Protein AF-A0A969H479-F1 (afdb_monomer_lite)

Sequence (93 aa):
MEDKLKELIGQSNVWLYVESSKGWVKNAEILEVTDKTVTFRYEHESESEKRTWEKTTRIKNISEIEVKLLSIPKEDTQVTALKGRLSNLLGQE

Secondary structure (DSSP, 8-state):
-HHHHHHTBT--SEEEEEGGGTEEEEEEEEEEE-SSEEEEEEEEE-SS-EEEEEEEEEGGGEEEEEE------S--HHHHHHHHHHHHHHT--

Foldseek 3Di:
DLVVLVVQAQPWQKWWQFQVVNGIQGRWHFHDGDPFKTWIWGWDDDPVDIDIDIDIDTPVRTPDMDHDPDDDDPDPVVVVVVVVVVVVVVVPD

Radius of gyration: 19.79 Å; chains: 1; bounding box: 37×21×63 Å

pLDDT: mean 89.77, std 10.17, range [47.78, 98.06]

Structure (mmCIF, N/CA/C/O backbone):
data_AF-A0A969H479-F1
#
_entry.id   AF-A0A969H479-F1
#
loop_
_atom_site.group_PDB
_atom_site.id
_atom_site.type_symbol
_atom_site.label_atom_id
_atom_site.label_alt_id
_atom_site.label_comp_id
_atom_site.label_asym_id
_atom_site.label_entity_id
_atom_site.label_seq_id
_atom_site.pdbx_PDB_ins_code
_atom_site.Cartn_x
_atom_site.Cartn_y
_atom_site.Cartn_z
_atom_site.occupancy
_atom_site.B_iso_or_equiv
_atom_site.auth_seq_id
_atom_site.auth_comp_id
_atom_site.auth_asym_id
_atom_site.auth_atom_id
_atom_site.pdbx_PDB_model_num
ATOM 1 N N . MET A 1 1 ? -12.400 5.985 4.046 1.00 90.50 1 MET A N 1
ATOM 2 C CA . MET A 1 1 ? -11.012 5.575 3.729 1.00 90.50 1 MET A CA 1
ATOM 3 C C . MET A 1 1 ? -10.833 4.084 3.955 1.00 90.50 1 MET A C 1
ATOM 5 O O . MET A 1 1 ? -10.387 3.411 3.042 1.00 90.50 1 MET A O 1
ATOM 9 N N . GLU A 1 2 ? -11.223 3.577 5.128 1.00 94.25 2 GLU A N 1
ATOM 10 C CA . GLU A 1 2 ? -11.201 2.148 5.471 1.00 94.25 2 GLU A CA 1
ATOM 11 C C . GLU A 1 2 ? -11.849 1.246 4.411 1.00 94.25 2 GLU A C 1
ATOM 13 O O . GLU A 1 2 ? -11.178 0.350 3.916 1.00 94.25 2 GLU A O 1
ATOM 18 N N . ASP A 1 3 ? -13.091 1.522 3.993 1.00 95.88 3 ASP A N 1
ATOM 19 C CA . ASP A 1 3 ? -13.790 0.679 3.004 1.00 95.88 3 ASP A CA 1
ATOM 20 C C . ASP A 1 3 ? -13.031 0.581 1.676 1.00 95.88 3 ASP A C 1
ATOM 22 O O . ASP A 1 3 ? -12.808 -0.510 1.161 1.00 95.88 3 ASP A O 1
ATOM 26 N N . LYS A 1 4 ? -12.517 1.715 1.181 1.00 94.25 4 LYS A N 1
ATOM 27 C CA . LYS A 1 4 ? -11.673 1.742 -0.023 1.00 94.25 4 LYS A CA 1
ATOM 28 C C . LYS A 1 4 ? -10.403 0.909 0.147 1.00 94.25 4 LYS A C 1
ATOM 30 O O . LYS A 1 4 ? -9.984 0.246 -0.785 1.00 94.25 4 LYS A O 1
ATOM 35 N N . LEU A 1 5 ? -9.766 0.951 1.318 1.00 95.81 5 LEU A N 1
ATOM 36 C CA . LEU A 1 5 ? -8.581 0.132 1.588 1.00 95.81 5 LEU A CA 1
ATOM 37 C C . LEU A 1 5 ? -8.930 -1.359 1.641 1.00 95.81 5 LEU A C 1
ATOM 39 O O . LEU A 1 5 ? -8.156 -2.170 1.141 1.00 95.81 5 LEU A O 1
ATOM 43 N N . LYS A 1 6 ? -10.085 -1.719 2.214 1.00 96.75 6 LYS A N 1
ATOM 44 C CA . LYS A 1 6 ? -10.573 -3.106 2.265 1.00 96.75 6 LYS A CA 1
ATOM 45 C C . LYS A 1 6 ? -10.806 -3.680 0.869 1.00 96.75 6 LYS A C 1
ATOM 47 O O . LYS A 1 6 ? -10.423 -4.816 0.617 1.00 96.75 6 LYS A O 1
ATOM 52 N N . GLU A 1 7 ? -11.362 -2.888 -0.046 1.00 96.75 7 GLU A N 1
ATOM 53 C CA . GLU A 1 7 ? -11.528 -3.273 -1.458 1.00 96.75 7 GLU A CA 1
ATOM 54 C C . GLU A 1 7 ? -10.191 -3.518 -2.179 1.00 96.75 7 GLU A C 1
ATOM 56 O O . GLU A 1 7 ? -10.147 -4.231 -3.180 1.00 96.75 7 GLU A O 1
ATOM 61 N N . LEU A 1 8 ? -9.096 -2.951 -1.667 1.00 95.81 8 LEU A N 1
ATOM 62 C CA . LEU A 1 8 ? -7.760 -3.059 -2.248 1.00 95.81 8 LEU A CA 1
ATOM 63 C C . LEU A 1 8 ? -6.909 -4.179 -1.631 1.00 95.81 8 LEU A C 1
ATOM 65 O O . LEU A 1 8 ? -5.753 -4.327 -2.023 1.00 95.81 8 LEU A O 1
ATOM 69 N N . ILE A 1 9 ? -7.435 -4.977 -0.694 1.00 97.00 9 ILE A N 1
ATOM 70 C CA . ILE A 1 9 ? -6.699 -6.116 -0.119 1.00 97.00 9 ILE A CA 1
ATOM 71 C C . ILE A 1 9 ? -6.283 -7.085 -1.238 1.00 97.00 9 ILE A C 1
ATOM 73 O O . ILE A 1 9 ? -7.096 -7.490 -2.068 1.00 97.00 9 ILE A O 1
ATOM 77 N N . GLY A 1 10 ? -4.998 -7.442 -1.267 1.00 93.31 10 GLY A N 1
ATOM 78 C CA . GLY A 1 10 ? -4.393 -8.289 -2.298 1.00 93.31 10 GLY A CA 1
ATOM 79 C C . GLY A 1 10 ? -4.111 -7.581 -3.629 1.00 93.31 10 GLY A C 1
ATOM 80 O O . GLY A 1 10 ? -3.508 -8.182 -4.518 1.00 93.31 10 GLY A O 1
ATOM 81 N N . GLN A 1 11 ? -4.504 -6.311 -3.790 1.00 91.44 11 GLN A N 1
ATOM 82 C CA . GLN A 1 11 ? -4.124 -5.515 -4.955 1.00 91.44 11 GLN A CA 1
ATOM 83 C C . GLN A 1 11 ? -2.691 -5.016 -4.799 1.00 91.44 11 GLN A C 1
ATOM 85 O O . GLN A 1 11 ? -2.313 -4.432 -3.782 1.00 91.44 11 GLN A O 1
ATOM 90 N N . SER A 1 12 ? -1.909 -5.208 -5.854 1.00 87.25 12 SER A N 1
ATOM 91 C CA . SER A 1 12 ? -0.597 -4.594 -6.046 1.00 87.25 12 SER A CA 1
ATOM 92 C C . SER A 1 12 ? -0.739 -3.323 -6.894 1.00 87.25 12 SER A C 1
ATOM 94 O O . SER A 1 12 ? -1.756 -3.105 -7.547 1.00 87.25 12 SER A O 1
ATOM 96 N N . ASN A 1 13 ? 0.288 -2.469 -6.904 1.00 93.19 13 ASN A N 1
ATOM 97 C CA . ASN A 1 13 ? 0.291 -1.169 -7.601 1.00 93.19 13 ASN A CA 1
ATOM 98 C C . ASN A 1 13 ? -0.565 -0.070 -6.952 1.00 93.19 13 ASN A C 1
ATOM 100 O O . ASN A 1 13 ? -0.952 0.899 -7.615 1.00 93.19 13 ASN A O 1
ATOM 104 N N . VAL A 1 14 ? -0.796 -0.179 -5.645 1.00 96.69 14 VAL A N 1
ATOM 105 C CA . VAL A 1 14 ? -1.426 0.880 -4.856 1.00 96.69 14 VAL A CA 1
ATOM 106 C C . VAL A 1 14 ? -0.359 1.881 -4.425 1.00 96.69 14 VAL A C 1
ATOM 108 O O . VAL A 1 14 ? 0.743 1.518 -4.016 1.00 96.69 14 VAL A O 1
ATOM 111 N N . TRP A 1 15 ? -0.646 3.164 -4.560 1.00 96.81 15 TRP A N 1
ATOM 112 C CA . TRP A 1 15 ? 0.187 4.248 -4.066 1.00 96.81 15 TRP A CA 1
ATOM 113 C C . TRP A 1 15 ? -0.527 4.884 -2.882 1.00 96.81 15 TRP A C 1
ATOM 115 O O . TRP A 1 15 ? -1.706 5.225 -2.964 1.00 96.81 15 TRP A O 1
ATOM 125 N N . LEU A 1 16 ? 0.188 5.018 -1.771 1.00 97.00 16 LEU A N 1
ATOM 126 C CA . LEU A 1 16 ? -0.354 5.539 -0.522 1.00 97.00 16 LEU A CA 1
ATOM 127 C C . LEU A 1 16 ? 0.416 6.793 -0.131 1.00 97.00 16 LEU A C 1
ATOM 129 O O . LEU A 1 16 ? 1.633 6.722 0.061 1.00 97.00 16 LEU A O 1
ATOM 133 N N . TYR A 1 17 ? -0.269 7.920 0.041 1.00 97.38 17 TYR A N 1
ATOM 134 C CA . TYR A 1 17 ? 0.352 9.073 0.681 1.00 97.38 17 TYR A CA 1
ATOM 135 C C . TYR A 1 17 ? 0.284 8.898 2.198 1.00 97.38 17 TYR A C 1
ATOM 137 O O . TYR A 1 17 ? -0.799 8.887 2.786 1.00 97.38 17 TYR A O 1
ATOM 145 N N . VAL A 1 18 ? 1.445 8.730 2.835 1.00 96.31 18 VAL A N 1
ATOM 146 C CA . VAL A 1 18 ? 1.548 8.463 4.274 1.00 96.31 18 VAL A CA 1
ATOM 147 C C . VAL A 1 18 ? 2.105 9.693 4.986 1.00 96.31 18 VAL A C 1
ATOM 149 O O . VAL A 1 18 ? 3.309 9.953 4.942 1.00 96.31 18 VAL A O 1
ATOM 152 N N . GLU A 1 19 ? 1.253 10.398 5.729 1.00 94.81 19 GLU A N 1
ATOM 153 C CA . GLU A 1 19 ? 1.577 11.646 6.441 1.00 94.81 19 GLU A CA 1
ATOM 154 C C . GLU A 1 19 ? 2.783 11.498 7.378 1.00 94.81 19 GLU A C 1
ATOM 156 O O . GLU A 1 19 ? 3.703 12.314 7.383 1.00 94.81 19 GLU A O 1
ATOM 161 N N . SER A 1 20 ? 2.851 10.391 8.129 1.00 89.81 20 SER A N 1
ATOM 162 C CA . SER A 1 20 ? 3.960 10.129 9.058 1.00 89.81 20 SER A CA 1
ATOM 163 C C . SER A 1 20 ? 5.315 9.958 8.363 1.00 89.81 20 SER A C 1
ATOM 165 O O . SER A 1 20 ? 6.354 10.072 9.005 1.00 89.81 20 SER A O 1
ATOM 167 N N . SER A 1 21 ? 5.305 9.631 7.070 1.00 87.62 21 SER A N 1
ATOM 168 C CA . SER A 1 21 ? 6.501 9.489 6.235 1.00 87.62 21 SER A CA 1
ATOM 169 C C . SER A 1 21 ? 6.678 10.650 5.256 1.00 87.62 21 SER A C 1
ATOM 171 O O . SER A 1 21 ? 7.661 10.653 4.523 1.00 87.62 21 SER A O 1
ATOM 173 N N . LYS A 1 22 ? 5.767 11.637 5.275 1.00 89.94 22 LYS A N 1
ATOM 174 C CA . LYS A 1 22 ? 5.772 12.840 4.432 1.00 89.94 22 LYS A CA 1
ATOM 175 C C . LYS A 1 22 ? 5.960 12.540 2.943 1.00 89.94 22 LYS A C 1
ATOM 177 O O . LYS A 1 22 ? 6.725 13.218 2.259 1.00 89.94 22 LYS A O 1
ATOM 182 N N . GLY A 1 23 ? 5.289 11.508 2.437 1.00 94.62 23 GLY A N 1
ATOM 183 C CA . GLY A 1 23 ? 5.412 11.166 1.028 1.00 94.62 23 GLY A CA 1
ATOM 184 C C . GLY A 1 23 ? 4.654 9.926 0.587 1.00 94.62 23 GLY A C 1
ATOM 185 O O . GLY A 1 23 ? 3.987 9.245 1.369 1.00 94.62 23 GLY A O 1
ATOM 186 N N . TRP A 1 24 ? 4.804 9.651 -0.705 1.00 96.38 24 TRP A N 1
ATOM 187 C CA . TRP A 1 24 ? 4.210 8.516 -1.392 1.00 96.38 24 TRP A CA 1
ATOM 188 C C . TRP A 1 24 ? 4.994 7.232 -1.142 1.00 96.38 24 TRP A C 1
ATOM 190 O O . TRP A 1 24 ? 6.170 7.128 -1.497 1.00 96.38 24 TRP A O 1
ATOM 200 N N . VAL A 1 25 ? 4.308 6.220 -0.620 1.00 95.38 25 VAL A N 1
ATOM 201 C CA . VAL A 1 25 ? 4.732 4.827 -0.731 1.00 95.38 25 VAL A CA 1
ATOM 202 C C . VAL A 1 25 ? 4.181 4.292 -2.045 1.00 95.38 25 VAL A C 1
ATOM 204 O O . VAL A 1 25 ? 2.969 4.184 -2.219 1.00 95.38 25 VAL A O 1
ATOM 207 N N . LYS A 1 26 ? 5.076 3.997 -2.986 1.00 94.25 26 LYS A N 1
ATOM 208 C CA . LYS A 1 26 ? 4.715 3.578 -4.343 1.00 94.25 26 LYS A CA 1
ATOM 209 C C . LYS A 1 26 ? 4.724 2.064 -4.475 1.00 94.25 26 LYS A C 1
ATOM 211 O O . LYS A 1 26 ? 5.529 1.388 -3.845 1.00 94.25 26 LYS A O 1
ATOM 216 N N . ASN A 1 27 ? 3.869 1.576 -5.370 1.00 94.06 27 ASN A N 1
ATOM 217 C CA . ASN A 1 27 ? 3.714 0.161 -5.711 1.00 94.06 27 ASN A CA 1
ATOM 218 C C . ASN A 1 27 ? 3.552 -0.732 -4.467 1.00 94.06 27 ASN A C 1
ATOM 220 O O . ASN A 1 27 ? 4.131 -1.812 -4.389 1.00 94.06 27 ASN A O 1
ATOM 224 N N . ALA A 1 28 ? 2.787 -0.253 -3.491 1.00 96.31 28 ALA A N 1
ATOM 225 C CA . ALA A 1 28 ? 2.429 -1.021 -2.322 1.00 96.31 28 ALA A CA 1
ATOM 226 C C . ALA A 1 28 ? 1.388 -2.095 -2.674 1.00 96.31 28 ALA A C 1
ATOM 228 O O . ALA A 1 28 ? 0.566 -1.931 -3.581 1.00 96.31 28 ALA A O 1
ATOM 229 N N . GLU A 1 29 ? 1.429 -3.181 -1.916 1.00 97.56 29 GLU A N 1
ATOM 230 C CA . GLU A 1 29 ? 0.422 -4.230 -1.865 1.00 97.56 29 GLU A CA 1
ATOM 231 C C . GLU A 1 29 ? -0.268 -4.167 -0.505 1.00 97.56 29 GLU A C 1
ATOM 233 O O . GLU A 1 29 ? 0.401 -4.199 0.532 1.00 97.56 29 GLU A O 1
ATOM 238 N N . ILE A 1 30 ? -1.595 -4.054 -0.496 1.00 97.94 30 ILE A N 1
ATOM 239 C CA . ILE A 1 30 ? -2.360 -4.041 0.754 1.00 97.94 30 ILE A CA 1
ATOM 240 C C . ILE A 1 30 ? -2.514 -5.481 1.241 1.00 97.94 30 ILE A C 1
ATOM 242 O O . ILE A 1 30 ? -3.105 -6.307 0.550 1.00 97.94 30 ILE A O 1
ATOM 246 N N . LEU A 1 31 ? -1.994 -5.777 2.432 1.00 97.94 31 LEU A N 1
ATOM 247 C CA . LEU A 1 31 ? -2.031 -7.118 3.019 1.00 97.94 31 LEU A CA 1
ATOM 248 C C . LEU A 1 31 ? -3.226 -7.291 3.957 1.00 97.94 31 LEU A C 1
ATOM 250 O O . LEU A 1 31 ? -3.914 -8.306 3.909 1.00 97.94 31 LEU A O 1
ATOM 254 N N . GLU A 1 32 ? -3.482 -6.290 4.800 1.00 97.88 32 GLU A N 1
ATOM 255 C CA . GLU A 1 32 ? -4.537 -6.343 5.811 1.00 97.88 32 GLU A CA 1
ATOM 256 C C . GLU A 1 32 ? -5.092 -4.946 6.095 1.00 97.88 32 GLU A C 1
ATOM 258 O O . GLU A 1 32 ? -4.363 -3.948 6.097 1.00 97.88 32 GLU A O 1
ATOM 263 N N . VAL A 1 33 ? -6.395 -4.882 6.375 1.00 97.69 33 VAL A N 1
ATOM 264 C CA . VAL A 1 33 ? -7.076 -3.670 6.833 1.00 97.69 33 VAL A CA 1
ATOM 265 C C . VAL A 1 33 ? -7.972 -4.019 8.013 1.00 97.69 33 VAL A C 1
ATOM 267 O O . VAL A 1 33 ? -8.891 -4.828 7.892 1.00 97.69 33 VAL A O 1
ATOM 270 N N . THR A 1 34 ? -7.717 -3.373 9.146 1.00 96.88 34 THR A N 1
ATOM 271 C CA . THR A 1 34 ? -8.545 -3.454 10.355 1.00 96.88 34 THR A CA 1
ATOM 272 C C . THR A 1 34 ? -9.419 -2.199 10.483 1.00 96.88 34 THR A C 1
ATOM 274 O O . THR A 1 34 ? -9.486 -1.382 9.565 1.00 96.88 34 THR A O 1
ATOM 277 N N . ASP A 1 35 ? -10.072 -2.007 11.632 1.00 95.81 35 ASP A N 1
ATOM 278 C CA . ASP A 1 35 ? -10.854 -0.800 11.943 1.00 95.81 35 ASP A CA 1
ATOM 279 C C . ASP A 1 35 ? -9.997 0.481 11.997 1.00 95.81 35 ASP A C 1
ATOM 281 O O . ASP A 1 35 ? -10.493 1.596 11.839 1.00 95.81 35 ASP A O 1
ATOM 285 N N . LYS A 1 36 ? -8.694 0.355 12.280 1.00 96.69 36 LYS A N 1
ATOM 286 C CA . LYS A 1 36 ? -7.822 1.512 12.562 1.00 96.69 36 LYS A CA 1
ATOM 287 C C . LYS A 1 36 ? -6.489 1.475 11.860 1.00 96.69 36 LYS A C 1
ATOM 289 O O . LYS A 1 36 ? -5.833 2.521 11.793 1.00 96.69 36 LYS A O 1
ATOM 294 N N . THR A 1 37 ? -6.055 0.319 11.379 1.00 97.88 37 THR A N 1
ATOM 295 C CA . THR A 1 37 ? -4.735 0.152 10.781 1.00 97.88 37 THR A CA 1
ATOM 296 C C . THR A 1 37 ? -4.818 -0.478 9.408 1.00 97.88 37 THR A C 1
ATOM 298 O O . THR A 1 37 ? -5.730 -1.235 9.096 1.00 97.88 37 THR A O 1
ATOM 301 N N . VAL A 1 38 ? -3.823 -0.156 8.597 1.00 97.81 38 VAL A N 1
ATOM 302 C CA . VAL A 1 38 ? -3.551 -0.822 7.333 1.00 97.81 38 VAL A CA 1
ATOM 303 C C . VAL A 1 38 ? -2.133 -1.361 7.385 1.00 97.81 38 VAL A C 1
ATOM 305 O O . VAL A 1 38 ? -1.214 -0.651 7.813 1.00 97.81 38 VAL A O 1
ATOM 308 N N . THR A 1 39 ? -1.979 -2.602 6.948 1.00 98.06 39 THR A N 1
ATOM 309 C CA . THR A 1 39 ? -0.693 -3.256 6.745 1.00 98.06 39 THR A CA 1
ATOM 310 C C . THR A 1 39 ? -0.475 -3.418 5.255 1.00 98.06 39 THR A C 1
ATOM 312 O O . THR A 1 39 ? -1.329 -3.944 4.540 1.00 98.06 39 THR A O 1
ATOM 315 N N . PHE A 1 40 ? 0.661 -2.931 4.774 1.00 97.56 40 PHE A N 1
ATOM 316 C CA . PHE A 1 40 ? 1.025 -3.005 3.369 1.00 97.56 40 PHE A CA 1
ATOM 317 C C . PHE A 1 40 ? 2.491 -3.378 3.207 1.00 97.56 40 PHE A C 1
ATOM 319 O O . PHE A 1 40 ? 3.342 -3.051 4.041 1.00 97.56 40 PHE A O 1
ATOM 326 N N . ARG A 1 41 ? 2.782 -4.035 2.091 1.00 97.75 41 ARG A N 1
ATOM 327 C CA . ARG A 1 41 ? 4.131 -4.365 1.653 1.00 97.75 41 ARG A CA 1
ATOM 328 C C . ARG A 1 41 ? 4.545 -3.435 0.530 1.00 97.75 41 ARG A C 1
ATOM 330 O O . ARG A 1 41 ? 3.740 -3.131 -0.338 1.00 97.75 41 ARG A O 1
ATOM 337 N N . TYR A 1 42 ? 5.785 -2.974 0.538 1.00 95.69 42 TYR A N 1
ATOM 338 C CA . TYR A 1 42 ? 6.336 -2.165 -0.543 1.00 95.69 42 TYR A CA 1
ATOM 339 C C . TYR A 1 42 ? 7.811 -2.485 -0.742 1.00 95.69 42 TYR A C 1
ATOM 341 O O . TYR A 1 42 ? 8.494 -2.973 0.160 1.00 95.69 42 TYR A O 1
ATOM 349 N N . GLU A 1 43 ? 8.302 -2.204 -1.940 1.00 94.00 43 GLU A N 1
ATOM 350 C CA . GLU A 1 43 ? 9.704 -2.383 -2.279 1.00 94.00 43 GLU A CA 1
ATOM 351 C C . GLU A 1 43 ? 10.414 -1.032 -2.304 1.00 94.00 43 GLU A C 1
ATOM 353 O O . GLU A 1 43 ? 9.861 -0.010 -2.718 1.00 94.00 43 GLU A O 1
ATOM 358 N N . HIS A 1 44 ? 11.659 -1.040 -1.851 1.00 89.00 44 HIS A N 1
ATOM 359 C CA . HIS A 1 44 ? 12.594 0.051 -2.029 1.00 89.00 44 HIS A CA 1
ATOM 360 C C . HIS A 1 44 ? 13.834 -0.500 -2.722 1.00 89.00 44 HIS A C 1
ATOM 362 O O . HIS A 1 44 ? 14.458 -1.443 -2.235 1.00 89.00 44 HIS A O 1
ATOM 368 N N . GLU A 1 45 ? 14.170 0.087 -3.860 1.00 88.19 45 GLU A N 1
ATOM 369 C CA . GLU A 1 45 ? 15.340 -0.267 -4.651 1.00 88.19 45 GLU A CA 1
ATOM 370 C C 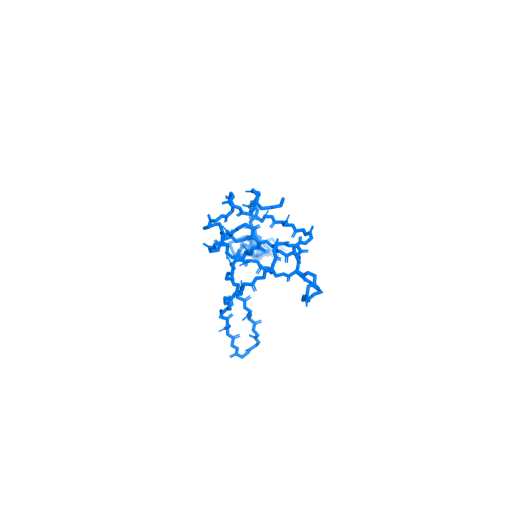. GLU A 1 45 ? 16.348 0.880 -4.575 1.00 88.19 45 GLU A C 1
ATOM 372 O O . GLU A 1 45 ? 15.986 2.047 -4.754 1.00 88.19 45 GLU A O 1
ATOM 377 N N . SER A 1 46 ? 17.593 0.541 -4.256 1.00 86.94 46 SER A N 1
ATOM 378 C CA . SER A 1 46 ? 18.750 1.432 -4.294 1.00 86.94 46 SER A CA 1
ATOM 379 C C . SER A 1 46 ? 19.770 0.903 -5.309 1.00 86.94 46 SER A C 1
ATOM 381 O O . SER A 1 46 ? 19.569 -0.145 -5.919 1.00 86.94 46 SER A O 1
ATOM 383 N N . GLU A 1 47 ? 20.888 1.607 -5.488 1.00 86.50 47 GLU A N 1
ATOM 384 C CA . GLU A 1 47 ? 21.963 1.165 -6.390 1.00 86.50 47 GLU A CA 1
ATOM 385 C C . GLU A 1 47 ? 22.635 -0.145 -5.947 1.00 86.50 47 GLU A C 1
ATOM 387 O O . GLU A 1 47 ? 23.215 -0.848 -6.771 1.00 86.50 47 GLU A O 1
ATOM 392 N N . SER A 1 48 ? 22.583 -0.476 -4.653 1.00 89.81 48 SER A N 1
ATOM 393 C CA . SER A 1 48 ? 23.297 -1.620 -4.077 1.00 89.81 48 SER A CA 1
ATOM 394 C C . SER A 1 48 ? 22.389 -2.771 -3.657 1.00 89.81 48 SER A C 1
ATOM 396 O O . SER A 1 48 ? 22.871 -3.893 -3.499 1.00 89.81 48 SER A O 1
ATOM 398 N N . GLU A 1 49 ? 21.094 -2.527 -3.449 1.00 89.88 49 GLU A N 1
ATOM 399 C CA . GLU A 1 49 ? 20.185 -3.548 -2.938 1.00 89.88 49 GLU A CA 1
ATOM 400 C C . GLU A 1 49 ? 18.713 -3.267 -3.247 1.00 89.88 49 GLU A C 1
ATOM 402 O O . GLU A 1 49 ? 18.256 -2.128 -3.364 1.00 89.88 49 GLU A O 1
ATOM 407 N N . LYS A 1 50 ? 17.942 -4.353 -3.253 1.00 91.62 50 LYS A N 1
ATOM 408 C CA . LYS A 1 50 ? 16.487 -4.325 -3.238 1.00 91.62 50 LYS A CA 1
ATOM 409 C C . LYS A 1 50 ? 15.997 -4.804 -1.876 1.00 91.62 50 LYS A C 1
ATOM 411 O O . LYS A 1 50 ? 16.351 -5.897 -1.437 1.00 91.62 50 LYS A O 1
ATOM 416 N N . ARG A 1 51 ? 15.177 -3.993 -1.207 1.00 94.06 51 ARG A N 1
ATOM 417 C CA . ARG A 1 51 ? 14.577 -4.313 0.094 1.00 94.06 51 ARG A CA 1
ATOM 418 C C . ARG A 1 51 ? 13.063 -4.342 -0.009 1.00 94.06 51 ARG A C 1
ATOM 420 O O . ARG A 1 51 ? 12.450 -3.417 -0.538 1.00 94.06 51 ARG A O 1
ATOM 427 N N . THR A 1 52 ? 12.468 -5.363 0.585 1.00 95.25 52 THR A N 1
ATOM 428 C CA . THR A 1 52 ? 11.022 -5.468 0.755 1.00 95.25 52 THR A CA 1
ATOM 429 C C . THR A 1 52 ? 10.679 -5.140 2.198 1.00 95.25 52 THR A C 1
ATOM 431 O O . THR A 1 52 ? 11.255 -5.708 3.125 1.00 95.25 52 THR A O 1
ATOM 434 N N . TRP A 1 53 ? 9.745 -4.218 2.386 1.00 95.69 53 TRP A N 1
ATOM 435 C CA . TRP A 1 53 ? 9.299 -3.764 3.694 1.00 95.69 53 TRP A CA 1
ATOM 436 C C . TRP A 1 53 ? 7.832 -4.095 3.881 1.00 95.69 53 TRP A C 1
ATOM 438 O O . TRP A 1 53 ? 7.015 -3.810 3.010 1.00 95.69 53 TRP A O 1
ATOM 448 N N . GLU A 1 54 ? 7.495 -4.620 5.050 1.00 97.12 54 GLU A N 1
ATOM 449 C CA . GLU A 1 54 ? 6.124 -4.661 5.539 1.00 97.12 54 GLU A CA 1
ATOM 450 C C . GLU A 1 54 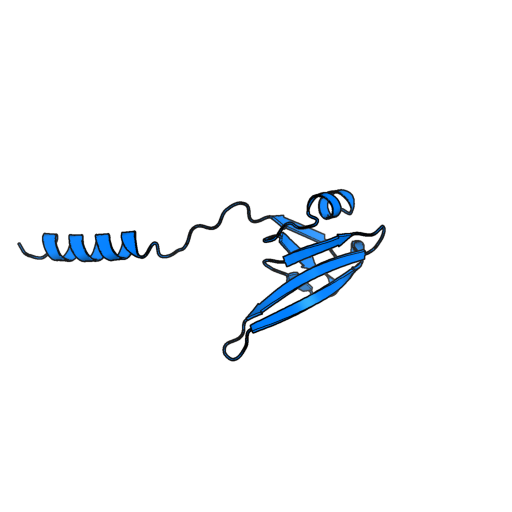? 5.943 -3.555 6.577 1.00 97.12 54 GLU A C 1
ATOM 45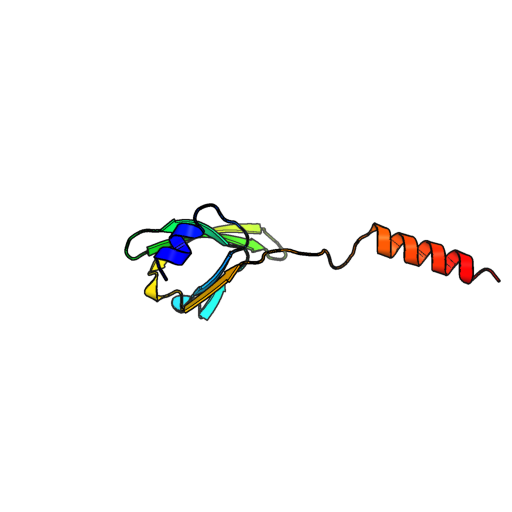2 O O . GLU A 1 54 ? 6.803 -3.338 7.436 1.00 97.12 54 GLU A O 1
ATOM 457 N N . LYS A 1 55 ? 4.848 -2.803 6.470 1.00 95.81 55 LYS A N 1
ATOM 458 C CA . LYS A 1 55 ? 4.572 -1.678 7.357 1.00 95.81 55 LYS A CA 1
ATOM 459 C C . LYS A 1 55 ? 3.106 -1.632 7.738 1.00 95.81 55 LYS A C 1
ATOM 461 O O . LYS A 1 55 ? 2.231 -1.621 6.879 1.00 95.81 55 LYS A O 1
ATOM 466 N N . THR A 1 56 ? 2.873 -1.466 9.034 1.00 97.56 56 THR A N 1
ATOM 467 C CA . THR A 1 56 ? 1.558 -1.173 9.604 1.00 97.56 56 THR A CA 1
ATOM 468 C C . THR A 1 56 ? 1.493 0.296 10.009 1.00 97.56 56 THR A C 1
ATOM 470 O O . THR A 1 56 ? 2.367 0.798 10.720 1.00 97.56 56 THR A O 1
ATOM 473 N N . THR A 1 57 ? 0.459 1.013 9.573 1.00 96.88 57 THR A N 1
ATOM 474 C CA . THR A 1 57 ? 0.194 2.396 10.000 1.00 96.88 57 THR A CA 1
ATOM 475 C C . THR A 1 57 ? -1.281 2.592 10.309 1.00 96.88 57 THR A C 1
ATOM 477 O O . THR A 1 57 ? -2.130 1.799 9.910 1.00 96.88 57 THR A O 1
ATOM 480 N N . ARG A 1 58 ? -1.606 3.664 11.034 1.00 97.19 58 ARG A N 1
ATOM 481 C CA . ARG A 1 58 ? -3.004 4.026 11.278 1.00 97.19 58 ARG A CA 1
ATOM 482 C C . ARG A 1 58 ? -3.629 4.534 9.981 1.00 97.19 58 ARG A C 1
ATOM 484 O O . ARG A 1 58 ? -3.009 5.346 9.301 1.00 97.19 58 ARG A O 1
ATOM 491 N N . ILE A 1 59 ? -4.873 4.155 9.699 1.00 96.94 59 ILE A N 1
ATOM 492 C CA . ILE A 1 59 ? -5.619 4.613 8.512 1.00 96.94 59 ILE A CA 1
ATOM 493 C C . ILE A 1 59 ? -5.687 6.144 8.472 1.00 96.94 59 ILE A C 1
ATOM 495 O O . ILE A 1 59 ? -5.539 6.736 7.413 1.00 96.94 59 ILE A O 1
ATOM 499 N N . LYS A 1 60 ? -5.795 6.803 9.635 1.00 96.62 60 LYS A N 1
ATOM 500 C CA . LYS A 1 60 ? -5.777 8.274 9.742 1.00 96.62 60 LYS A CA 1
ATOM 501 C C . LYS A 1 60 ? -4.486 8.949 9.250 1.00 96.62 60 LYS A C 1
ATOM 503 O O . LYS A 1 60 ? -4.462 10.165 9.127 1.00 96.62 60 LYS A O 1
ATOM 508 N N . ASN A 1 61 ? -3.409 8.185 9.058 1.00 96.88 61 ASN A N 1
ATOM 509 C CA . ASN A 1 61 ? -2.146 8.680 8.514 1.00 96.88 61 ASN A CA 1
ATOM 510 C C . ASN A 1 61 ? -2.093 8.554 6.982 1.00 96.88 61 ASN A C 1
ATOM 512 O O . ASN A 1 61 ? -1.087 8.947 6.400 1.00 96.88 61 ASN A O 1
ATOM 516 N N . ILE A 1 62 ? -3.113 7.965 6.348 1.00 96.88 62 ILE A N 1
ATOM 517 C CA . ILE A 1 62 ? -3.258 7.896 4.893 1.00 96.88 62 ILE A CA 1
ATOM 518 C C . ILE A 1 62 ? -4.183 9.032 4.470 1.00 96.88 62 ILE A C 1
ATOM 520 O O . ILE A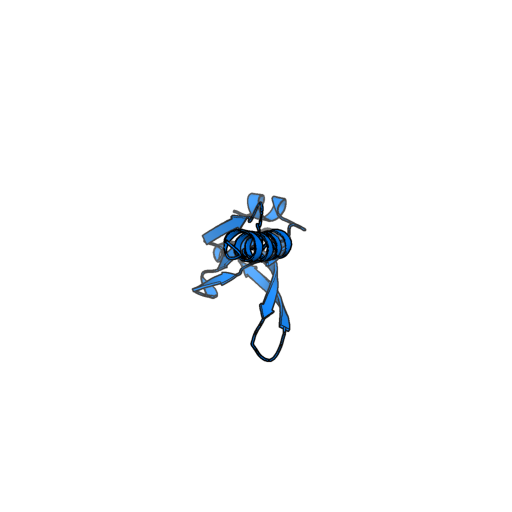 1 62 ? -5.365 9.016 4.819 1.00 96.88 62 ILE A O 1
ATOM 524 N N . SER A 1 63 ? -3.654 10.016 3.749 1.00 96.56 63 SER A N 1
ATOM 525 C CA . SER A 1 63 ? -4.457 11.141 3.255 1.00 96.56 63 SER A CA 1
ATOM 526 C C . SER A 1 63 ? -4.935 10.943 1.820 1.00 96.56 63 SER A C 1
ATOM 528 O O . SER A 1 63 ? -5.991 11.462 1.465 1.00 96.56 63 SER A O 1
ATOM 530 N N . GLU A 1 64 ? -4.233 10.135 1.024 1.00 97.38 64 GLU A N 1
ATOM 531 C CA . GLU A 1 64 ? -4.585 9.889 -0.373 1.00 97.38 64 GLU A CA 1
ATOM 532 C C . GLU A 1 64 ? -4.200 8.479 -0.833 1.00 97.38 64 GLU A C 1
ATOM 534 O O . GLU A 1 64 ? -3.240 7.877 -0.338 1.00 97.38 64 GLU A O 1
ATOM 539 N N . ILE A 1 65 ? -4.977 7.960 -1.788 1.00 96.75 65 ILE A N 1
ATOM 540 C CA . ILE A 1 65 ? -4.737 6.683 -2.456 1.00 96.75 65 ILE A CA 1
ATOM 541 C C . ILE A 1 65 ? -4.835 6.885 -3.961 1.00 96.75 65 ILE A C 1
ATOM 543 O O . ILE A 1 65 ? -5.860 7.353 -4.456 1.00 96.75 65 ILE A O 1
ATOM 547 N N . GLU A 1 66 ? -3.815 6.426 -4.675 1.00 96.69 66 GLU A N 1
ATOM 548 C CA . GLU A 1 66 ? -3.841 6.260 -6.125 1.00 96.69 66 GLU A CA 1
ATOM 549 C C . GLU A 1 66 ? -3.689 4.776 -6.475 1.00 96.69 66 GLU A C 1
ATOM 551 O O . GLU A 1 66 ? -2.943 4.038 -5.832 1.00 96.69 66 GLU A O 1
ATOM 556 N N . VAL A 1 67 ? -4.389 4.323 -7.513 1.00 95.25 67 VAL A N 1
ATOM 557 C CA . VAL A 1 67 ? -4.258 2.957 -8.034 1.00 95.25 67 VAL A CA 1
ATOM 558 C C . VAL A 1 67 ? -3.774 3.054 -9.467 1.00 95.25 67 VAL A C 1
ATOM 560 O O . VAL A 1 67 ? -4.443 3.630 -10.327 1.00 95.25 67 VAL A O 1
ATOM 563 N N . LYS A 1 68 ? -2.599 2.488 -9.740 1.00 92.38 68 LYS A N 1
ATOM 564 C CA . LYS A 1 68 ? -2.077 2.439 -11.103 1.00 92.38 68 LYS A CA 1
ATOM 565 C C . LYS A 1 68 ? -2.793 1.327 -11.870 1.00 92.38 68 LYS A C 1
ATOM 567 O O . LYS A 1 68 ? -2.529 0.152 -11.645 1.00 92.38 68 LYS A O 1
ATOM 572 N N . LEU A 1 69 ? -3.675 1.715 -12.792 1.00 88.75 69 LEU A N 1
ATOM 573 C CA . LEU A 1 69 ? -4.478 0.778 -13.588 1.00 88.75 69 LEU A CA 1
ATOM 574 C C . LEU A 1 69 ? -3.666 0.070 -14.680 1.00 88.75 69 LEU A C 1
ATOM 576 O O . LEU A 1 69 ? -3.888 -1.100 -14.968 1.00 88.75 69 LEU A O 1
ATOM 580 N N . LEU A 1 70 ? -2.747 0.795 -15.320 1.00 83.00 70 LEU A N 1
ATOM 581 C CA . LEU A 1 70 ? -1.960 0.330 -16.460 1.00 83.00 70 LEU A CA 1
ATOM 582 C C . LEU A 1 70 ? -0.578 0.990 -16.403 1.00 83.00 70 LEU A C 1
ATOM 584 O O . LEU A 1 70 ? -0.448 2.139 -15.975 1.00 83.00 70 LEU A O 1
ATOM 588 N N . SER A 1 71 ? 0.456 0.285 -16.859 1.00 78.69 71 SER A N 1
ATOM 589 C CA . SER A 1 71 ? 1.798 0.842 -17.033 1.00 78.69 71 SER A CA 1
ATOM 590 C C . SER A 1 71 ? 2.313 0.449 -18.407 1.00 78.69 71 SER A C 1
ATOM 592 O O . SER A 1 71 ? 2.400 -0.736 -18.716 1.00 78.69 71 SER A O 1
ATOM 594 N N . ILE A 1 72 ? 2.653 1.440 -19.225 1.00 77.44 72 ILE A N 1
ATOM 595 C CA . ILE A 1 72 ? 3.245 1.212 -20.544 1.00 77.44 72 ILE A CA 1
ATOM 596 C C . ILE A 1 72 ? 4.760 1.413 -20.401 1.00 77.44 72 ILE A C 1
ATOM 598 O O . ILE A 1 72 ? 5.173 2.478 -19.929 1.00 77.44 72 ILE A O 1
ATOM 602 N N . PRO A 1 73 ? 5.598 0.419 -20.749 1.00 74.38 73 PRO A N 1
ATOM 603 C CA . PRO A 1 73 ? 7.047 0.586 -20.765 1.00 74.38 73 PRO A CA 1
ATOM 604 C C . PRO A 1 73 ? 7.441 1.764 -21.661 1.00 74.38 73 PRO A C 1
ATOM 606 O O . PRO A 1 73 ? 6.925 1.910 -22.767 1.00 74.38 73 PRO A O 1
ATOM 609 N N . LYS A 1 74 ? 8.364 2.613 -21.194 1.00 65.56 74 LYS A N 1
ATOM 610 C CA . LYS A 1 74 ? 8.867 3.752 -21.985 1.00 65.56 74 LYS A CA 1
ATOM 611 C C . LYS A 1 74 ? 9.591 3.299 -23.257 1.00 65.56 74 LYS A C 1
ATOM 613 O O . LYS A 1 74 ? 9.560 4.001 -24.263 1.00 65.56 74 LYS A O 1
ATOM 618 N N . GLU A 1 75 ? 10.224 2.133 -23.197 1.00 63.72 75 GLU A N 1
ATOM 619 C CA . GLU A 1 75 ? 10.914 1.493 -24.307 1.00 63.72 75 GLU A CA 1
ATOM 620 C C . GLU A 1 75 ? 10.219 0.173 -24.605 1.00 63.72 75 GLU A C 1
ATOM 622 O O . GLU A 1 75 ? 10.466 -0.845 -23.961 1.00 63.72 75 GLU A O 1
ATOM 627 N N . ASP A 1 76 ? 9.342 0.184 -25.599 1.00 67.00 76 ASP A N 1
ATOM 628 C CA . ASP A 1 76 ? 9.065 -1.050 -26.306 1.00 67.00 76 ASP A CA 1
ATOM 629 C C . ASP A 1 76 ? 10.307 -1.331 -27.158 1.00 67.00 76 ASP A C 1
ATOM 631 O O . ASP A 1 76 ? 10.561 -0.668 -28.171 1.00 67.00 76 ASP A O 1
ATOM 635 N N . THR A 1 77 ? 11.151 -2.250 -26.691 1.00 65.88 77 THR A N 1
ATOM 636 C CA . THR A 1 77 ? 12.395 -2.632 -27.368 1.00 65.88 77 THR A CA 1
ATOM 637 C C . THR A 1 77 ? 12.144 -3.040 -28.816 1.00 65.88 77 THR A C 1
ATOM 639 O O . THR A 1 77 ? 13.007 -2.795 -29.660 1.00 65.88 77 THR A O 1
ATOM 642 N N . GLN A 1 78 ? 10.952 -3.558 -29.148 1.00 70.12 78 GLN A N 1
ATOM 643 C CA . GLN A 1 78 ? 10.575 -3.823 -30.536 1.00 70.12 78 GLN A CA 1
ATOM 644 C C . GLN A 1 78 ? 10.376 -2.533 -31.331 1.00 70.12 78 GLN A C 1
ATOM 646 O O . GLN A 1 78 ? 10.882 -2.429 -32.446 1.00 70.12 78 GLN A O 1
ATOM 651 N N . VAL A 1 79 ? 9.700 -1.529 -30.768 1.00 73.25 79 VAL A N 1
ATOM 652 C CA . VAL A 1 79 ? 9.468 -0.234 -31.434 1.00 73.25 79 VAL A CA 1
ATOM 653 C C . VAL A 1 79 ? 10.776 0.536 -31.616 1.00 73.25 79 VAL A C 1
ATOM 655 O O . VAL A 1 79 ? 11.011 1.099 -32.686 1.00 73.25 79 VAL A O 1
ATOM 658 N N . THR A 1 80 ? 11.659 0.531 -30.616 1.00 75.69 80 THR A N 1
ATOM 659 C CA . THR A 1 80 ? 12.991 1.146 -30.731 1.00 75.69 80 THR A CA 1
ATOM 660 C C . THR A 1 80 ? 13.852 0.416 -31.767 1.00 75.69 80 THR A C 1
ATOM 662 O O . THR A 1 80 ? 14.476 1.064 -32.610 1.00 75.69 80 THR A O 1
ATOM 665 N N . ALA A 1 81 ? 13.831 -0.921 -31.787 1.00 77.81 81 ALA A N 1
ATOM 666 C CA . ALA A 1 81 ? 14.547 -1.712 -32.789 1.00 77.81 81 ALA A CA 1
ATOM 667 C C . ALA A 1 81 ? 14.001 -1.500 -34.213 1.00 77.81 81 ALA A C 1
ATOM 669 O O . ALA A 1 81 ? 14.778 -1.388 -35.164 1.00 77.81 81 ALA A O 1
ATOM 670 N N . LEU A 1 82 ? 12.678 -1.404 -34.372 1.00 82.25 82 LEU A N 1
ATOM 671 C CA . LEU A 1 82 ? 12.022 -1.108 -35.648 1.00 82.25 82 LEU A CA 1
ATOM 672 C C . LEU A 1 82 ? 12.394 0.284 -36.162 1.00 82.25 82 LEU A C 1
ATOM 674 O O . LEU A 1 82 ? 12.754 0.414 -37.330 1.00 82.25 82 LEU A O 1
ATOM 678 N N . LYS A 1 83 ? 12.385 1.304 -35.293 1.00 81.44 83 LYS A N 1
ATOM 679 C CA . LYS A 1 83 ? 12.848 2.657 -35.641 1.00 81.44 83 LYS A CA 1
ATOM 680 C C . LYS A 1 83 ? 14.299 2.649 -36.115 1.00 81.44 83 LYS A C 1
ATOM 682 O O . LYS A 1 83 ? 14.586 3.227 -37.155 1.00 81.44 83 LYS A O 1
ATOM 687 N N . GLY A 1 84 ? 15.190 1.944 -35.414 1.00 83.19 84 GLY A N 1
ATOM 688 C CA . GLY A 1 84 ? 16.592 1.815 -35.827 1.00 83.19 84 GLY A CA 1
ATOM 689 C C . GLY A 1 84 ? 16.754 1.157 -37.203 1.00 83.19 84 GLY A C 1
ATOM 690 O O . GLY A 1 84 ? 17.497 1.654 -38.045 1.00 83.19 84 GLY A O 1
ATOM 691 N N . ARG A 1 85 ? 16.010 0.074 -37.469 1.00 84.06 85 ARG A N 1
ATOM 692 C CA . ARG A 1 85 ? 16.021 -0.610 -38.776 1.00 84.06 85 ARG A CA 1
ATOM 693 C C . ARG A 1 85 ? 15.509 0.278 -39.908 1.00 84.06 85 ARG A C 1
ATOM 695 O O . ARG A 1 85 ? 16.116 0.299 -40.973 1.00 84.06 85 ARG A O 1
ATOM 702 N N . LEU A 1 86 ? 14.420 1.007 -39.676 1.00 83.31 86 LEU A N 1
ATOM 703 C CA . LEU A 1 86 ? 13.83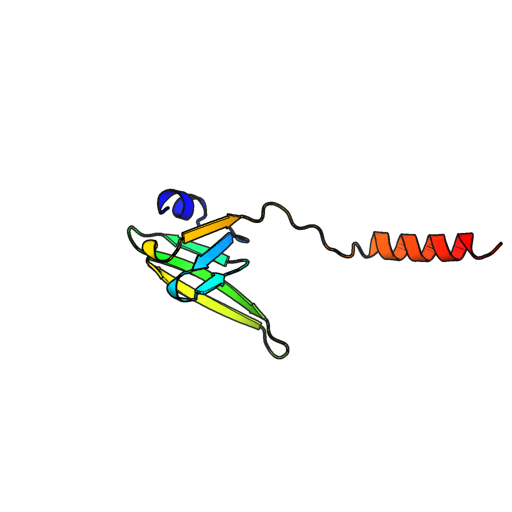5 1.914 -40.665 1.00 83.31 86 LEU A CA 1
ATOM 704 C C . LEU A 1 86 ? 14.755 3.100 -40.964 1.00 83.31 86 LEU A C 1
ATOM 706 O O . LEU A 1 86 ? 14.963 3.413 -42.131 1.00 83.31 86 LEU A O 1
ATOM 710 N N . SER A 1 87 ? 15.366 3.706 -39.942 1.00 86.38 87 SER A N 1
ATOM 711 C CA . SER A 1 87 ? 16.351 4.777 -40.138 1.00 86.38 87 SER A CA 1
ATOM 712 C C . SER A 1 87 ? 17.550 4.317 -40.970 1.00 86.38 87 SER A C 1
ATOM 714 O O . SER A 1 87 ? 18.020 5.064 -41.820 1.00 86.38 87 SER A O 1
ATOM 716 N N . ASN A 1 88 ? 18.015 3.078 -40.777 1.00 86.06 88 ASN A N 1
ATOM 717 C CA . ASN A 1 88 ? 19.109 2.520 -41.575 1.00 86.06 88 ASN A CA 1
ATOM 718 C C . ASN A 1 88 ? 18.711 2.263 -43.036 1.00 86.06 88 ASN A C 1
ATOM 720 O O . ASN A 1 88 ? 19.551 2.413 -43.913 1.00 86.06 88 ASN A O 1
ATOM 724 N N . LEU A 1 89 ? 17.459 1.87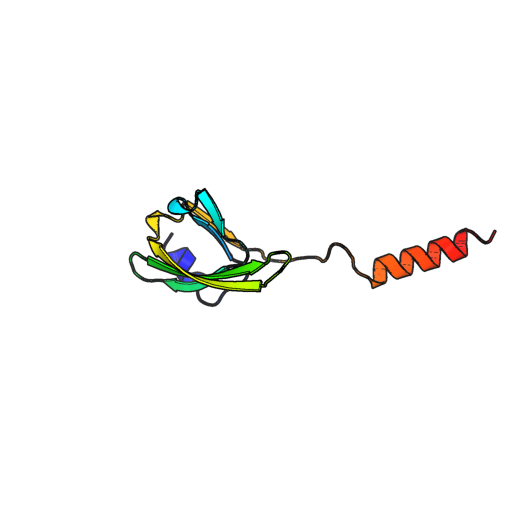9 -43.304 1.00 85.94 89 LEU A N 1
ATOM 725 C CA . LEU A 1 89 ? 16.962 1.666 -44.670 1.00 85.94 89 LEU A CA 1
ATOM 726 C C . LEU A 1 89 ? 16.758 2.986 -45.421 1.00 85.94 89 LEU A C 1
ATOM 728 O O . LEU A 1 89 ? 17.077 3.069 -46.598 1.00 85.94 89 LEU A O 1
ATOM 732 N N . LEU A 1 90 ? 16.250 4.013 -44.736 1.00 84.19 90 LEU A N 1
ATOM 733 C CA . LEU A 1 90 ? 15.986 5.330 -45.325 1.00 84.19 90 LEU A CA 1
ATOM 734 C C . LEU A 1 90 ? 17.248 6.200 -45.460 1.00 84.19 90 LEU A C 1
ATOM 736 O O . LEU A 1 90 ? 17.231 7.181 -46.191 1.00 84.19 90 LEU A O 1
ATOM 740 N N . GLY A 1 91 ? 18.329 5.870 -44.746 1.00 71.44 91 GLY A N 1
ATOM 741 C CA . GLY A 1 91 ? 19.623 6.556 -44.841 1.00 71.44 91 GLY A CA 1
ATOM 742 C C . GLY A 1 91 ? 20.594 5.953 -45.862 1.00 71.44 91 GLY A C 1
ATOM 743 O O . GLY A 1 91 ? 21.755 6.352 -45.877 1.00 71.44 91 GLY A O 1
ATOM 744 N N . GLN A 1 92 ? 20.159 4.962 -46.651 1.00 60.44 92 GLN A N 1
ATOM 745 C CA . GLN A 1 92 ? 20.965 4.308 -47.691 1.00 60.44 92 GLN A CA 1
ATOM 746 C C . GLN A 1 92 ? 20.683 4.805 -49.124 1.00 60.44 92 GLN A C 1
ATOM 748 O O . GLN A 1 92 ? 21.195 4.202 -50.066 1.00 60.44 92 GLN A O 1
ATOM 753 N N . GLU A 1 93 ? 19.930 5.897 -49.297 1.00 47.78 93 GLU A N 1
ATOM 754 C CA . GLU A 1 93 ? 19.786 6.617 -50.580 1.00 47.78 93 GLU A CA 1
ATOM 755 C C . GLU A 1 93 ? 20.694 7.850 -50.668 1.00 47.78 93 GLU A C 1
ATOM 757 O O . GLU A 1 93 ? 20.765 8.616 -49.677 1.00 47.78 93 GLU A O 1
#